Protein AF-A0A511ZK48-F1 (afdb_monomer_lite)

Secondary structure (DSSP, 8-state):
--HHHHHHHHHHHHHHHHHHHHH-SHHHHHHHHHHHHHHHHHHHHHS--HHHHHHHHHHHHHHHHHHHHH-

Sequence (71 aa):
MNRKENILIGILFVISGILITFFLNTFTMITALLIIVATAVYDIYKKPTFPKILFYIIVFGAFSAYIIFFI

Radius of gyration: 12.52 Å; chains: 1; bounding box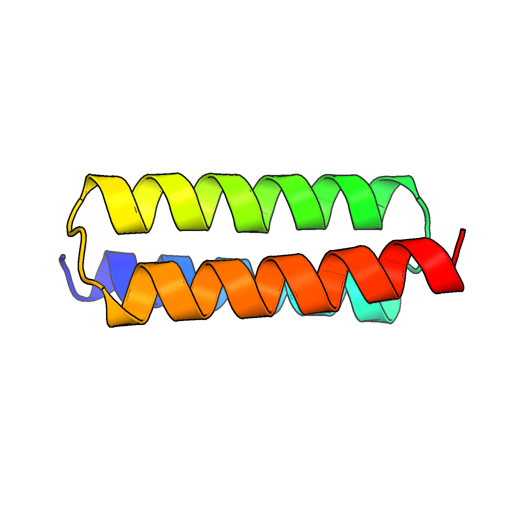: 31×14×36 Å

Organism: NCBI:txid582851

Foldseek 3Di:
DDPVLVVVLVVLLVCLVCLVPPVLDPVSLVVSV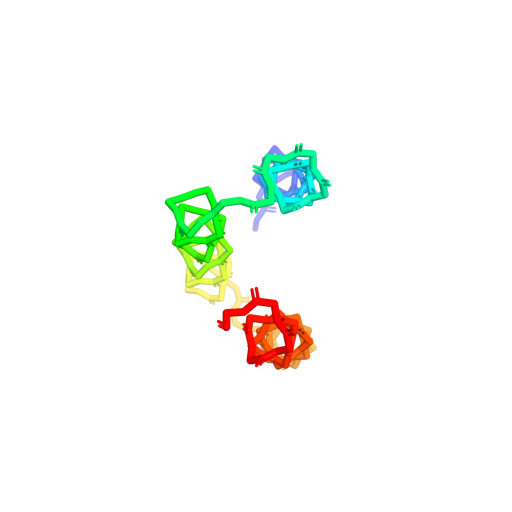VSLVVSLCVVCVVPNDPVSVVVSVVVNVVSVVVVVVSD

pLDDT: mean 83.94, std 5.79, range [64.81, 90.62]

Structure (mmCIF, N/CA/C/O backbone):
data_AF-A0A511ZK48-F1
#
_entry.id   AF-A0A511ZK48-F1
#
loop_
_atom_site.group_PDB
_atom_site.id
_atom_site.type_symbol
_atom_site.label_atom_id
_atom_site.label_alt_id
_atom_site.label_comp_id
_atom_site.label_asym_id
_atom_site.label_entity_id
_atom_site.label_seq_id
_atom_site.pdbx_PDB_ins_code
_atom_site.Cartn_x
_atom_site.Cartn_y
_atom_site.Cartn_z
_atom_site.occupancy
_atom_site.B_iso_or_equiv
_atom_site.auth_seq_id
_atom_site.auth_comp_id
_atom_site.auth_asym_id
_atom_site.auth_atom_id
_atom_site.pdbx_PDB_model_num
ATOM 1 N N . MET A 1 1 ? -9.927 1.721 15.745 1.00 67.12 1 MET A N 1
ATOM 2 C CA . MET A 1 1 ? -8.511 1.811 15.345 1.00 67.12 1 MET A CA 1
ATOM 3 C C . MET A 1 1 ? -7.799 2.726 16.299 1.00 67.12 1 MET A C 1
ATOM 5 O O . MET A 1 1 ? -8.239 3.854 16.502 1.00 67.12 1 MET A O 1
ATOM 9 N N . ASN A 1 2 ? -6.743 2.211 16.910 1.00 80.88 2 ASN A N 1
ATOM 10 C CA . ASN A 1 2 ? -5.920 2.974 17.833 1.00 80.88 2 ASN A CA 1
ATOM 11 C C . ASN A 1 2 ? -5.007 3.921 17.047 1.00 80.88 2 ASN A C 1
ATOM 13 O O . ASN A 1 2 ? -4.572 3.601 15.943 1.00 80.88 2 ASN A O 1
ATOM 17 N N . ARG A 1 3 ? -4.664 5.078 17.627 1.00 81.88 3 ARG A N 1
ATOM 18 C CA . ARG A 1 3 ? -3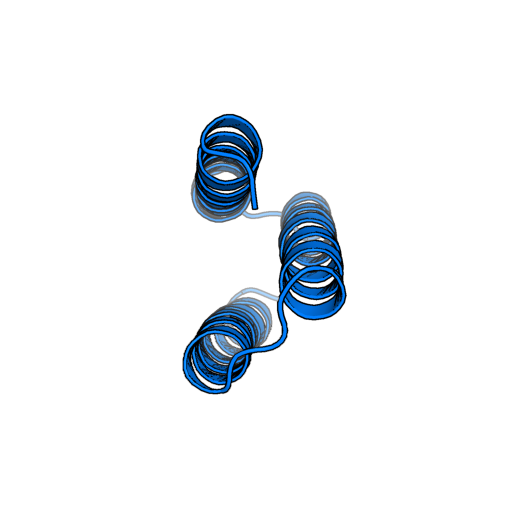.800 6.089 16.982 1.00 81.88 3 ARG A CA 1
ATOM 19 C C . ARG A 1 3 ? -2.475 5.502 16.469 1.00 81.88 3 ARG A C 1
ATOM 21 O O . ARG A 1 3 ? -1.994 5.916 15.423 1.00 81.88 3 ARG A O 1
ATOM 28 N N . LYS A 1 4 ? -1.933 4.498 17.168 1.00 84.44 4 LYS A N 1
ATOM 29 C CA . LYS A 1 4 ? -0.713 3.768 16.788 1.00 84.44 4 LYS A CA 1
ATOM 30 C C . LYS A 1 4 ? -0.871 2.941 15.500 1.00 84.44 4 LYS A C 1
ATOM 32 O O . LYS A 1 4 ? 0.054 2.908 14.702 1.00 84.44 4 LYS A O 1
ATOM 37 N N . GLU A 1 5 ? -2.032 2.322 15.272 1.00 81.75 5 GLU A N 1
ATOM 38 C CA . GLU A 1 5 ? -2.298 1.511 14.069 1.00 81.75 5 GLU A CA 1
ATOM 39 C C . GLU A 1 5 ? -2.359 2.391 12.812 1.00 81.75 5 GLU A C 1
ATOM 41 O O . GLU A 1 5 ? -1.779 2.044 11.791 1.00 81.75 5 GLU A O 1
ATOM 46 N N . ASN A 1 6 ? -2.983 3.572 12.912 1.00 82.75 6 ASN A N 1
ATOM 47 C CA . ASN A 1 6 ? -2.998 4.563 11.827 1.00 82.75 6 ASN A CA 1
ATOM 48 C C . ASN A 1 6 ? -1.591 5.007 11.423 1.00 82.75 6 ASN A C 1
ATOM 50 O O . ASN A 1 6 ? -1.291 5.125 10.239 1.00 82.75 6 ASN A O 1
ATOM 54 N N . ILE A 1 7 ? -0.737 5.264 12.417 1.00 86.38 7 ILE A N 1
ATOM 55 C CA . ILE A 1 7 ? 0.651 5.668 12.182 1.00 86.38 7 ILE A CA 1
ATOM 56 C C . ILE A 1 7 ? 1.410 4.536 11.485 1.00 86.38 7 ILE A C 1
ATOM 58 O O . ILE A 1 7 ? 2.123 4.792 10.521 1.00 86.38 7 ILE A O 1
ATOM 62 N N . LEU A 1 8 ? 1.214 3.288 11.923 1.00 88.06 8 LEU A N 1
ATOM 63 C CA . LEU A 1 8 ? 1.850 2.125 11.309 1.00 88.06 8 LEU A CA 1
ATOM 64 C C . LEU A 1 8 ? 1.434 1.951 9.840 1.00 88.06 8 LEU A C 1
ATOM 66 O O . LEU A 1 8 ? 2.299 1.777 8.989 1.00 88.06 8 LEU A O 1
ATOM 70 N N . ILE A 1 9 ? 0.136 2.062 9.536 1.00 87.19 9 ILE A N 1
ATOM 71 C CA . ILE A 1 9 ? -0.384 2.021 8.158 1.00 87.19 9 ILE A CA 1
ATOM 72 C C . ILE A 1 9 ? 0.276 3.114 7.307 1.00 87.19 9 ILE A C 1
ATOM 74 O O . ILE A 1 9 ? 0.767 2.831 6.217 1.00 87.19 9 ILE A O 1
ATOM 78 N N . GLY A 1 10 ? 0.356 4.345 7.822 1.00 84.94 10 GLY A N 1
ATOM 79 C CA . GLY A 1 10 ? 1.026 5.448 7.130 1.00 84.94 10 GLY A CA 1
ATOM 80 C C . GLY A 1 10 ? 2.505 5.166 6.844 1.00 84.94 10 GLY A C 1
ATOM 81 O O . GLY A 1 10 ? 2.969 5.393 5.730 1.00 84.94 10 GLY A O 1
ATOM 82 N N . ILE A 1 11 ? 3.236 4.608 7.813 1.00 89.38 11 ILE A N 1
ATOM 83 C CA . ILE A 1 11 ? 4.644 4.220 7.640 1.00 89.38 11 ILE A CA 1
ATOM 84 C C . ILE A 1 11 ? 4.790 3.143 6.556 1.00 89.38 11 ILE A C 1
ATOM 86 O O . ILE A 1 11 ? 5.663 3.263 5.700 1.00 89.38 11 ILE A O 1
ATOM 90 N N . LEU A 1 12 ? 3.926 2.122 6.547 1.00 88.50 12 LEU A N 1
ATOM 91 C CA . LEU A 1 12 ? 3.955 1.055 5.537 1.00 88.50 12 LEU A CA 1
ATOM 92 C C . LEU A 1 12 ? 3.724 1.594 4.119 1.00 88.50 12 LEU A C 1
ATOM 94 O O . LEU A 1 12 ? 4.372 1.141 3.173 1.00 88.50 12 LEU A O 1
ATOM 98 N N . PHE A 1 13 ? 2.872 2.609 3.970 1.00 87.06 13 PHE A N 1
ATOM 99 C CA . PHE A 1 13 ? 2.686 3.312 2.701 1.00 87.06 13 PHE A CA 1
ATOM 100 C C . PHE A 1 13 ? 3.928 4.079 2.256 1.00 87.06 13 PHE A C 1
ATOM 102 O O . PHE A 1 13 ? 4.311 3.993 1.091 1.00 87.06 13 PHE A O 1
ATOM 109 N N . VAL A 1 14 ? 4.580 4.799 3.173 1.00 87.62 14 VAL A N 1
ATOM 110 C CA . VAL A 1 14 ? 5.820 5.528 2.869 1.00 87.62 14 VAL A CA 1
ATOM 111 C C . VAL A 1 14 ? 6.923 4.558 2.444 1.00 87.62 14 VAL A C 1
ATOM 113 O O . VAL A 1 14 ? 7.567 4.781 1.423 1.00 87.62 14 VAL A O 1
ATOM 116 N N . ILE A 1 15 ? 7.096 3.449 3.170 1.00 87.50 15 ILE A N 1
ATOM 117 C CA . ILE A 1 15 ? 8.066 2.400 2.820 1.00 87.50 15 ILE A CA 1
ATOM 118 C C . ILE A 1 15 ? 7.765 1.837 1.429 1.00 87.50 15 ILE A C 1
ATOM 120 O O . ILE A 1 15 ? 8.674 1.720 0.610 1.00 87.50 15 ILE A O 1
ATOM 124 N N . SER A 1 16 ? 6.494 1.547 1.137 1.00 84.94 16 SER A N 1
ATOM 125 C CA . SER A 1 16 ? 6.081 1.064 -0.184 1.00 84.94 16 SER A CA 1
ATOM 126 C C . SER A 1 16 ? 6.427 2.078 -1.277 1.00 84.94 16 SER A C 1
ATOM 128 O O . SER A 1 16 ? 7.047 1.710 -2.267 1.00 84.94 16 SER A O 1
ATOM 130 N N . GLY A 1 17 ? 6.134 3.367 -1.077 1.00 82.75 17 GLY A N 1
ATOM 131 C CA . GLY A 1 17 ? 6.486 4.424 -2.032 1.00 82.75 17 GLY A CA 1
ATOM 132 C C . GLY A 1 17 ? 7.995 4.541 -2.289 1.00 82.75 17 GLY A C 1
ATOM 133 O O . GLY A 1 17 ? 8.412 4.707 -3.437 1.00 82.75 17 GLY A O 1
ATOM 134 N N . ILE A 1 18 ? 8.821 4.387 -1.248 1.00 84.81 18 ILE A N 1
ATOM 135 C CA . ILE A 1 18 ? 10.288 4.384 -1.371 1.00 84.81 18 ILE A CA 1
ATOM 136 C C . ILE A 1 18 ? 10.758 3.167 -2.177 1.00 84.81 18 ILE A C 1
ATOM 138 O O . ILE A 1 18 ? 11.562 3.320 -3.097 1.00 84.81 18 ILE A O 1
ATOM 142 N N . LEU A 1 19 ? 10.238 1.973 -1.872 1.00 83.38 19 LEU A N 1
ATOM 143 C CA . LEU A 1 19 ? 10.586 0.737 -2.585 1.00 83.38 19 LEU A CA 1
ATOM 144 C C . LEU A 1 19 ? 10.281 0.831 -4.082 1.00 83.38 19 LEU A C 1
ATOM 146 O O . LEU A 1 19 ? 11.063 0.352 -4.902 1.00 83.38 19 LEU A O 1
ATOM 150 N N . ILE A 1 20 ? 9.168 1.473 -4.430 1.00 79.19 20 ILE A N 1
ATOM 151 C CA . ILE A 1 20 ? 8.745 1.671 -5.817 1.00 79.19 20 ILE A CA 1
ATOM 152 C C . ILE A 1 20 ? 9.663 2.675 -6.519 1.00 79.19 20 ILE A C 1
ATOM 154 O O . ILE A 1 20 ? 10.173 2.392 -7.597 1.00 79.19 20 ILE A O 1
ATOM 158 N N . THR A 1 21 ? 9.914 3.824 -5.887 1.00 79.81 21 THR A N 1
ATOM 159 C CA . THR A 1 21 ? 10.641 4.939 -6.513 1.00 79.81 21 THR A CA 1
ATOM 160 C C . THR A 1 21 ? 12.127 4.648 -6.719 1.00 79.81 21 THR A C 1
ATOM 162 O O . THR A 1 21 ? 12.686 5.025 -7.744 1.00 79.81 21 THR A O 1
ATOM 165 N N . PHE A 1 22 ? 12.788 4.012 -5.747 1.00 72.94 22 PHE A N 1
ATOM 166 C CA . PHE A 1 22 ? 14.255 3.943 -5.726 1.00 72.94 22 PHE A CA 1
ATOM 167 C C . PHE A 1 22 ? 14.838 2.641 -6.259 1.00 72.94 22 PHE A C 1
ATOM 169 O O . PHE A 1 22 ? 15.953 2.647 -6.771 1.00 72.94 22 PHE A O 1
ATOM 176 N N . PHE A 1 23 ? 14.127 1.524 -6.116 1.00 70.62 23 PHE A N 1
ATOM 177 C CA . PHE A 1 23 ? 14.706 0.221 -6.436 1.00 70.62 23 PHE A CA 1
ATOM 178 C C . PHE A 1 23 ? 14.317 -0.293 -7.821 1.00 70.62 23 PHE A C 1
ATOM 180 O O . PHE A 1 23 ? 15.053 -1.133 -8.337 1.00 70.62 23 PHE A O 1
ATOM 187 N N . LEU A 1 24 ? 13.217 0.217 -8.407 1.00 69.94 24 LEU A N 1
ATOM 188 C CA . LEU A 1 24 ? 12.794 0.048 -9.811 1.00 69.94 24 LEU A CA 1
ATOM 189 C C . LEU A 1 24 ? 13.007 -1.359 -10.403 1.00 69.94 24 LEU A C 1
ATOM 191 O O . LEU A 1 24 ? 13.251 -1.513 -11.595 1.00 69.94 24 LEU A O 1
ATOM 195 N N . ASN A 1 25 ? 12.928 -2.403 -9.578 1.00 80.56 25 ASN A N 1
ATOM 196 C CA . ASN A 1 25 ? 13.122 -3.779 -10.003 1.00 80.56 25 ASN A CA 1
ATOM 197 C C . ASN A 1 25 ? 11.871 -4.597 -9.693 1.00 80.56 25 ASN A C 1
ATOM 199 O O . ASN A 1 25 ? 11.094 -4.288 -8.785 1.00 80.56 25 ASN A O 1
ATOM 203 N N . THR A 1 26 ? 11.666 -5.661 -10.464 1.00 80.06 26 THR A N 1
ATOM 204 C CA . THR A 1 26 ? 10.463 -6.495 -10.382 1.00 80.06 26 THR A CA 1
ATOM 205 C C . THR A 1 26 ? 10.245 -7.053 -8.976 1.00 80.06 26 THR A C 1
ATOM 207 O O . THR A 1 26 ? 9.115 -7.104 -8.496 1.00 80.06 26 T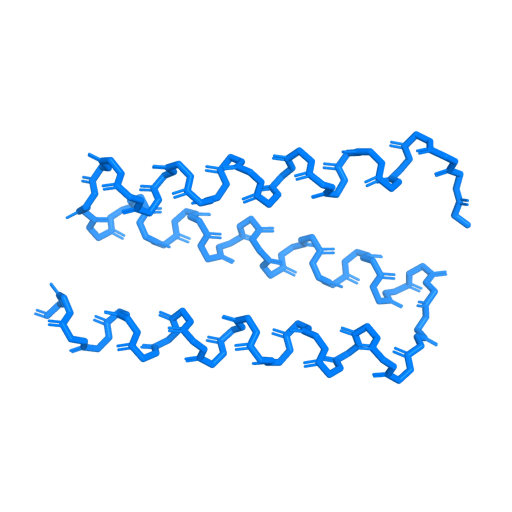HR A O 1
ATOM 210 N N . PHE A 1 27 ? 11.323 -7.405 -8.271 1.00 82.75 27 PHE A N 1
ATOM 211 C CA . PHE A 1 27 ? 11.243 -7.957 -6.921 1.00 82.75 27 PHE A CA 1
ATOM 212 C C . PHE A 1 27 ? 10.753 -6.924 -5.893 1.00 82.75 27 PHE A C 1
ATOM 214 O O . PHE A 1 27 ? 9.873 -7.223 -5.079 1.00 82.75 27 PHE A O 1
ATOM 221 N N . THR A 1 28 ? 11.257 -5.688 -5.939 1.00 85.31 28 THR A N 1
ATOM 222 C CA . THR A 1 28 ? 10.816 -4.615 -5.038 1.00 85.31 28 THR A CA 1
ATOM 223 C C . THR A 1 28 ? 9.417 -4.122 -5.372 1.00 85.31 28 THR A C 1
ATOM 225 O O . THR A 1 28 ? 8.672 -3.803 -4.448 1.00 85.31 28 THR A O 1
ATOM 228 N N . MET A 1 29 ? 9.010 -4.145 -6.647 1.00 82.31 29 MET A N 1
ATOM 229 C CA . MET A 1 29 ? 7.627 -3.860 -7.047 1.00 82.31 29 MET A CA 1
ATOM 230 C C . MET A 1 29 ? 6.641 -4.900 -6.499 1.00 82.31 29 MET A C 1
ATOM 232 O O . MET A 1 29 ? 5.622 -4.526 -5.919 1.00 82.31 29 MET A O 1
ATOM 236 N N . ILE A 1 30 ? 6.959 -6.196 -6.600 1.00 84.19 30 ILE A N 1
ATOM 237 C CA . ILE A 1 30 ? 6.138 -7.273 -6.016 1.00 84.19 30 ILE A CA 1
ATOM 238 C C . ILE A 1 30 ? 6.083 -7.144 -4.488 1.00 84.19 30 ILE A C 1
ATOM 240 O O . ILE A 1 30 ? 5.018 -7.274 -3.886 1.00 84.19 30 ILE A O 1
ATOM 244 N N . THR A 1 31 ? 7.213 -6.844 -3.848 1.00 86.50 31 THR A N 1
ATOM 245 C CA . THR A 1 31 ? 7.268 -6.674 -2.389 1.00 86.50 31 THR A CA 1
ATOM 246 C C . THR A 1 31 ? 6.421 -5.482 -1.934 1.00 86.50 31 THR A C 1
ATOM 248 O O . THR A 1 31 ? 5.644 -5.605 -0.987 1.00 86.50 31 THR A O 1
ATOM 251 N N . ALA A 1 32 ? 6.505 -4.345 -2.632 1.00 86.69 32 ALA A N 1
ATOM 252 C CA . ALA A 1 32 ? 5.670 -3.178 -2.359 1.00 86.69 32 ALA A CA 1
ATOM 253 C C . ALA A 1 32 ? 4.178 -3.487 -2.558 1.00 86.69 32 ALA A C 1
ATOM 255 O O . ALA A 1 32 ? 3.359 -3.097 -1.726 1.00 86.69 32 ALA A O 1
ATOM 256 N N . LEU A 1 33 ? 3.825 -4.258 -3.595 1.00 85.88 33 LEU A N 1
ATOM 257 C CA . LEU A 1 33 ? 2.451 -4.713 -3.820 1.00 85.88 33 LEU A CA 1
ATOM 258 C C . LEU A 1 33 ? 1.916 -5.507 -2.628 1.00 85.88 33 LEU A C 1
ATOM 260 O O . LEU A 1 33 ? 0.821 -5.231 -2.140 1.00 85.88 33 LEU A O 1
ATOM 264 N N . LEU A 1 34 ? 2.699 -6.473 -2.141 1.00 88.50 34 LEU A N 1
ATOM 265 C CA . LEU A 1 34 ? 2.322 -7.299 -0.998 1.00 88.50 34 LEU A CA 1
ATOM 266 C C . LEU A 1 34 ? 2.111 -6.455 0.260 1.00 88.50 34 LEU A C 1
ATOM 268 O O . LEU A 1 34 ? 1.130 -6.669 0.970 1.00 88.50 34 LEU A O 1
ATOM 272 N N . ILE A 1 35 ? 2.980 -5.470 0.515 1.00 90.31 35 ILE A N 1
ATOM 273 C CA . ILE A 1 35 ? 2.838 -4.565 1.662 1.00 90.31 35 ILE A CA 1
ATOM 274 C C . ILE A 1 35 ? 1.547 -3.750 1.543 1.00 90.31 35 ILE A C 1
ATOM 276 O O . ILE A 1 35 ? 0.776 -3.698 2.504 1.00 90.31 35 ILE A O 1
ATOM 280 N N . ILE A 1 36 ? 1.270 -3.155 0.379 1.00 88.75 36 ILE A N 1
ATOM 281 C CA . ILE A 1 36 ? 0.060 -2.350 0.155 1.00 88.75 36 ILE A CA 1
ATOM 282 C C . ILE A 1 36 ? -1.196 -3.207 0.340 1.00 88.75 36 ILE A C 1
ATOM 284 O O . ILE A 1 36 ? -2.099 -2.808 1.075 1.00 88.75 36 ILE A O 1
ATOM 288 N N . VAL A 1 37 ? -1.247 -4.397 -0.267 1.00 89.12 37 VAL A N 1
ATOM 289 C CA . VAL A 1 37 ? -2.404 -5.304 -0.176 1.00 89.12 37 VAL A CA 1
ATOM 290 C C . VAL A 1 37 ? -2.611 -5.794 1.254 1.00 89.12 37 VAL A C 1
ATOM 292 O O . VAL A 1 37 ? -3.727 -5.717 1.764 1.00 89.12 37 VAL A O 1
ATOM 295 N N . ALA A 1 38 ? -1.559 -6.250 1.939 1.00 89.88 38 ALA A N 1
ATOM 296 C CA . ALA A 1 38 ? -1.667 -6.711 3.322 1.00 89.88 38 ALA A CA 1
ATOM 297 C C . ALA A 1 38 ? -2.149 -5.591 4.256 1.00 89.88 38 ALA A C 1
ATOM 299 O O . ALA A 1 38 ? -3.020 -5.811 5.101 1.00 89.88 38 ALA A O 1
ATOM 300 N N . THR A 1 39 ? -1.634 -4.373 4.061 1.00 90.19 39 THR A N 1
ATOM 301 C CA . THR A 1 39 ? -2.047 -3.189 4.824 1.00 90.19 39 THR A CA 1
ATOM 302 C C . THR A 1 39 ? -3.510 -2.841 4.550 1.00 90.19 39 THR A C 1
ATOM 304 O O . THR A 1 39 ? -4.268 -2.603 5.490 1.00 90.19 39 THR A O 1
ATOM 307 N N . ALA A 1 40 ? -3.931 -2.883 3.283 1.00 87.62 40 ALA A N 1
ATOM 308 C CA . ALA A 1 40 ? -5.306 -2.629 2.868 1.00 87.62 40 ALA A CA 1
ATOM 309 C C . ALA A 1 40 ? -6.291 -3.634 3.474 1.00 87.62 40 ALA A C 1
ATOM 311 O O . ALA A 1 40 ? -7.297 -3.240 4.062 1.00 87.62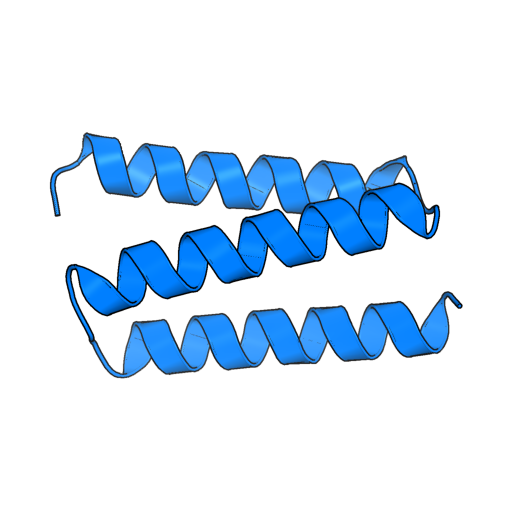 40 ALA A O 1
ATOM 312 N N . VAL A 1 41 ? -5.983 -4.931 3.375 1.00 90.06 41 VAL A N 1
ATOM 313 C CA . VAL A 1 41 ? -6.813 -6.007 3.929 1.00 90.06 41 VAL A CA 1
ATOM 314 C C . VAL A 1 41 ? -6.941 -5.853 5.442 1.00 90.06 41 VAL A C 1
ATOM 316 O O . VAL A 1 41 ? -8.052 -5.906 5.966 1.00 90.06 41 VAL A O 1
ATOM 319 N N . TYR A 1 42 ? -5.832 -5.602 6.143 1.00 89.25 42 TYR A N 1
ATOM 320 C CA . TYR A 1 42 ? -5.843 -5.389 7.589 1.00 89.25 42 TYR A CA 1
ATOM 321 C C . TYR A 1 42 ? -6.696 -4.176 7.994 1.00 89.25 42 TYR A C 1
ATOM 323 O O . TYR A 1 42 ? -7.524 -4.267 8.905 1.00 89.25 42 TYR A O 1
ATOM 331 N N . ASP A 1 43 ? -6.517 -3.046 7.307 1.00 87.25 43 ASP A N 1
ATOM 332 C CA . ASP A 1 43 ? -7.220 -1.799 7.607 1.00 87.25 43 ASP A CA 1
ATOM 333 C C . ASP A 1 43 ? -8.733 -1.906 7.343 1.00 87.25 43 ASP A C 1
ATOM 335 O O . ASP A 1 43 ? -9.555 -1.497 8.173 1.00 87.25 43 ASP A O 1
ATOM 339 N N . ILE A 1 44 ? -9.117 -2.524 6.221 1.00 88.06 44 ILE A N 1
ATOM 340 C CA . ILE A 1 44 ? -10.520 -2.756 5.860 1.00 88.06 44 ILE A CA 1
ATOM 341 C C . ILE A 1 44 ? -11.163 -3.761 6.818 1.00 88.06 44 ILE A C 1
ATOM 343 O O . ILE A 1 44 ? -12.269 -3.505 7.288 1.00 88.06 44 ILE A O 1
ATOM 347 N N . TYR A 1 45 ? -10.481 -4.859 7.161 1.00 88.75 45 TYR A N 1
ATOM 348 C CA . TYR A 1 45 ? -11.016 -5.866 8.084 1.00 88.75 45 TYR A CA 1
ATOM 349 C C . TYR A 1 45 ? -11.333 -5.269 9.461 1.00 88.75 45 TYR A C 1
ATOM 351 O O . TYR A 1 45 ? -12.378 -5.551 10.044 1.00 88.75 45 TYR A O 1
ATOM 359 N N . LYS A 1 46 ? -10.460 -4.397 9.982 1.00 86.69 46 LYS A N 1
ATOM 360 C CA . LYS A 1 46 ? -10.669 -3.759 11.290 1.00 86.69 46 LYS A CA 1
ATOM 361 C C . LYS A 1 46 ? -11.750 -2.685 11.286 1.00 86.69 46 LYS A C 1
ATOM 363 O O . LYS A 1 46 ? -12.409 -2.489 12.309 1.00 86.69 46 LYS A O 1
ATOM 368 N N . LYS A 1 47 ? -11.886 -1.919 10.202 1.00 84.06 47 LYS A N 1
ATOM 369 C CA . LYS A 1 47 ? -12.916 -0.881 10.094 1.00 84.06 47 LYS A CA 1
ATOM 370 C C . LYS A 1 47 ? -13.284 -0.646 8.625 1.00 84.06 47 LYS A C 1
ATOM 372 O O . LYS A 1 47 ? -12.719 0.268 8.011 1.00 84.06 47 LYS A O 1
ATOM 377 N N . PRO A 1 48 ? -14.251 -1.405 8.084 1.00 83.94 48 PRO A N 1
ATOM 378 C CA . PRO A 1 48 ? -14.642 -1.286 6.691 1.00 83.94 48 PRO A CA 1
ATOM 379 C C . PRO A 1 48 ? -15.449 -0.003 6.515 1.00 83.94 48 PRO A C 1
ATOM 381 O O . PRO A 1 48 ? -16.588 0.111 6.961 1.00 83.94 48 PRO A O 1
ATOM 384 N N . THR A 1 49 ? -14.843 0.997 5.886 1.00 90.62 49 THR A N 1
ATOM 385 C CA . THR A 1 49 ? -15.551 2.202 5.458 1.00 90.62 49 THR A CA 1
ATOM 386 C C . THR A 1 49 ? -15.407 2.353 3.955 1.00 90.62 49 THR A C 1
ATOM 388 O O . THR A 1 49 ? -14.335 2.134 3.392 1.00 90.62 49 THR A O 1
ATOM 391 N N . PHE A 1 50 ? -16.492 2.760 3.301 1.00 83.38 50 PHE A N 1
ATOM 392 C CA . PHE A 1 50 ? -16.523 2.948 1.853 1.00 83.38 50 PHE A CA 1
ATOM 393 C C . PHE A 1 50 ? -15.390 3.857 1.324 1.00 83.38 50 PHE A C 1
ATOM 395 O O . PHE A 1 50 ? -14.727 3.457 0.367 1.00 83.38 50 PHE A O 1
ATOM 402 N N . PRO A 1 51 ? -15.046 4.993 1.976 1.00 87.06 51 PRO A N 1
ATOM 403 C CA . PRO A 1 51 ? -13.932 5.833 1.531 1.00 87.06 51 PRO A CA 1
ATOM 404 C C . PRO A 1 51 ? -12.570 5.131 1.555 1.00 87.06 51 PRO A C 1
ATOM 406 O O . PRO A 1 51 ? -11.746 5.368 0.678 1.00 87.06 51 PRO A O 1
ATOM 409 N N . LYS A 1 52 ? -12.322 4.253 2.537 1.00 84.00 52 LYS A N 1
ATOM 410 C CA . LYS A 1 52 ? -11.061 3.504 2.620 1.00 84.00 52 LYS A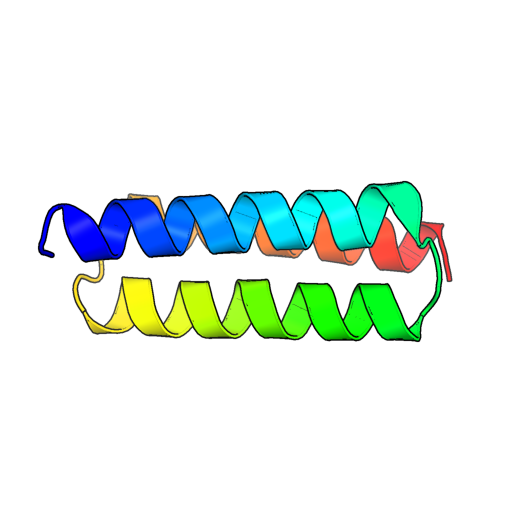 CA 1
ATOM 411 C C . LYS A 1 52 ? -10.948 2.492 1.493 1.00 84.00 52 LYS A C 1
ATOM 413 O O . LYS A 1 52 ? -9.912 2.410 0.850 1.00 84.00 52 LYS A O 1
ATOM 418 N N . ILE A 1 53 ? -12.023 1.750 1.240 1.00 86.88 53 ILE A N 1
ATOM 419 C CA . ILE A 1 53 ? -12.068 0.760 0.161 1.00 86.88 53 ILE A CA 1
ATOM 420 C C . ILE A 1 53 ? -11.786 1.446 -1.182 1.00 86.88 53 ILE A C 1
ATOM 422 O O . ILE A 1 53 ? -10.914 1.004 -1.923 1.00 86.88 53 ILE A O 1
ATOM 426 N N . LEU A 1 54 ? -12.447 2.578 -1.446 1.00 88.69 54 LEU A N 1
ATOM 427 C CA . LEU A 1 54 ? -12.190 3.410 -2.624 1.00 88.69 54 LEU A CA 1
ATOM 428 C C . LEU A 1 54 ? -10.735 3.877 -2.716 1.00 88.69 54 LEU A C 1
ATOM 430 O O . LEU A 1 54 ? -10.128 3.755 -3.776 1.00 88.69 54 LEU A O 1
ATOM 434 N N . PHE A 1 55 ? -10.161 4.371 -1.616 1.00 88.50 55 PHE A N 1
ATOM 435 C CA . PHE A 1 55 ? -8.761 4.791 -1.575 1.00 88.50 55 PHE A CA 1
ATOM 436 C C . PHE A 1 55 ? -7.815 3.654 -1.982 1.00 88.50 55 PHE A C 1
ATOM 438 O O . PHE A 1 55 ? -6.981 3.840 -2.864 1.00 88.50 55 PHE A O 1
ATOM 445 N N . TYR A 1 56 ? -7.979 2.461 -1.405 1.00 88.06 56 TYR A N 1
ATOM 446 C CA . TYR A 1 56 ? -7.133 1.313 -1.735 1.00 88.06 56 TYR A CA 1
ATOM 447 C C . TYR A 1 56 ? -7.317 0.826 -3.174 1.00 88.06 56 TYR A C 1
ATOM 449 O O . TYR A 1 56 ? -6.332 0.452 -3.804 1.00 88.06 56 TYR A O 1
ATOM 457 N N . ILE A 1 57 ? -8.536 0.880 -3.722 1.00 88.94 57 ILE A N 1
ATOM 458 C CA . ILE A 1 57 ? -8.790 0.562 -5.136 1.00 88.94 57 ILE A CA 1
ATOM 459 C C . ILE A 1 57 ? -8.040 1.538 -6.051 1.00 88.94 57 ILE A C 1
ATOM 461 O O . ILE A 1 57 ? -7.394 1.103 -7.001 1.00 88.94 57 ILE A O 1
ATOM 465 N N . ILE A 1 58 ? -8.079 2.841 -5.755 1.00 90.00 58 ILE A N 1
ATOM 466 C CA . ILE A 1 58 ? -7.369 3.862 -6.539 1.00 90.00 58 ILE A CA 1
ATOM 467 C C . ILE A 1 58 ? -5.854 3.649 -6.457 1.00 90.00 58 ILE A C 1
ATOM 469 O O . ILE A 1 58 ? -5.184 3.648 -7.487 1.00 90.00 58 ILE A O 1
ATOM 473 N N . VAL A 1 59 ? -5.316 3.423 -5.252 1.00 87.38 59 VAL A N 1
ATOM 474 C CA . VAL A 1 59 ? -3.889 3.124 -5.043 1.00 87.38 59 VAL A CA 1
ATOM 475 C C . VAL A 1 59 ? -3.478 1.886 -5.836 1.00 87.38 59 VAL A C 1
ATOM 477 O O . VAL A 1 59 ? -2.473 1.915 -6.542 1.00 87.38 59 VAL A O 1
ATOM 480 N N . PHE A 1 60 ? -4.258 0.808 -5.748 1.00 87.00 60 PHE A N 1
ATOM 481 C CA . PHE A 1 60 ? -3.966 -0.435 -6.452 1.00 87.00 60 PHE A CA 1
ATOM 482 C C . PHE A 1 60 ? -4.032 -0.256 -7.972 1.00 87.00 60 PHE A C 1
ATOM 484 O O . PHE A 1 60 ? -3.165 -0.758 -8.683 1.00 87.00 60 PHE A O 1
ATOM 491 N N . GLY A 1 61 ? -5.017 0.491 -8.477 1.00 85.31 61 GLY A N 1
ATOM 492 C CA . GLY A 1 61 ? -5.142 0.814 -9.897 1.00 85.31 61 GLY A CA 1
ATOM 493 C C . GLY A 1 61 ? -3.966 1.641 -10.417 1.00 85.31 61 GLY A C 1
ATOM 494 O O . GLY A 1 61 ? -3.366 1.278 -11.426 1.00 85.31 61 GLY A O 1
ATOM 495 N N . ALA A 1 62 ? -3.581 2.698 -9.695 1.00 83.69 62 ALA A N 1
ATOM 496 C CA . ALA A 1 62 ? -2.417 3.518 -10.032 1.00 83.69 62 ALA A CA 1
ATOM 497 C C . ALA A 1 62 ? -1.127 2.685 -10.044 1.00 83.69 62 ALA A C 1
ATOM 499 O O . ALA A 1 62 ? -0.313 2.799 -10.958 1.00 83.69 62 ALA A O 1
ATOM 500 N N . PHE A 1 63 ? -0.971 1.799 -9.060 1.00 82.81 63 PHE A N 1
ATOM 501 C CA . PHE A 1 63 ? 0.194 0.935 -8.965 1.00 82.81 63 PHE A CA 1
ATOM 502 C C . PHE A 1 63 ? 0.226 -0.170 -10.035 1.00 82.81 63 PHE A C 1
ATOM 504 O O . PHE A 1 63 ? 1.279 -0.462 -10.594 1.00 82.81 63 PHE A O 1
ATOM 511 N N . SER A 1 64 ? -0.924 -0.746 -10.384 1.00 80.88 64 SER A N 1
ATOM 512 C CA . SER A 1 64 ? -1.031 -1.739 -11.462 1.00 80.88 64 SER A CA 1
ATOM 513 C C . SER A 1 64 ? -0.722 -1.121 -12.824 1.00 80.88 64 SER A C 1
ATOM 515 O O . SER A 1 64 ? 0.010 -1.712 -13.612 1.00 80.88 64 SER A O 1
ATOM 517 N N . ALA A 1 65 ? -1.227 0.090 -13.088 1.00 83.19 65 ALA A N 1
ATOM 518 C CA . ALA A 1 65 ? -0.880 0.837 -14.293 1.00 83.19 65 ALA A CA 1
ATOM 519 C C . ALA A 1 65 ? 0.631 1.089 -14.363 1.00 83.19 65 ALA A C 1
ATOM 521 O O . ALA A 1 65 ? 1.247 0.838 -15.392 1.00 83.19 65 ALA A O 1
ATOM 522 N N . TYR A 1 66 ? 1.237 1.511 -13.250 1.00 80.56 66 TYR A N 1
ATOM 523 C CA . TYR A 1 66 ? 2.680 1.707 -13.153 1.00 80.56 66 TYR A CA 1
ATOM 524 C C . TYR A 1 66 ? 3.481 0.437 -13.490 1.00 80.56 66 TYR A C 1
ATOM 526 O O . TYR A 1 66 ? 4.410 0.509 -14.290 1.00 80.56 66 TYR A O 1
ATOM 534 N N . ILE A 1 67 ? 3.086 -0.725 -12.954 1.00 76.00 67 ILE A N 1
ATOM 535 C CA . ILE A 1 67 ? 3.720 -2.018 -13.264 1.00 76.00 67 ILE A CA 1
ATOM 536 C C . ILE A 1 67 ? 3.672 -2.320 -14.769 1.00 76.00 67 ILE A C 1
ATOM 538 O O . ILE A 1 67 ? 4.681 -2.735 -15.327 1.00 76.00 67 ILE A O 1
ATOM 542 N N . ILE A 1 68 ? 2.530 -2.097 -15.427 1.00 79.12 68 ILE A N 1
ATOM 543 C CA . ILE A 1 68 ? 2.354 -2.386 -16.862 1.00 79.12 68 ILE A CA 1
ATOM 544 C C . ILE A 1 68 ? 3.267 -1.518 -17.744 1.00 79.12 68 ILE A C 1
ATOM 546 O O . ILE A 1 68 ? 3.673 -1.963 -18.809 1.00 79.12 68 ILE A O 1
ATOM 550 N N . PHE A 1 69 ? 3.585 -0.287 -17.331 1.00 74.69 69 PHE A N 1
ATOM 551 C CA . PHE A 1 69 ? 4.467 0.600 -18.102 1.00 74.69 69 PHE A CA 1
ATOM 552 C C . PHE A 1 69 ? 5.964 0.352 -17.867 1.00 74.69 69 PHE A C 1
ATOM 554 O O . PHE A 1 69 ? 6.772 0.781 -18.689 1.00 74.69 69 PHE A O 1
ATOM 561 N N . PHE A 1 70 ? 6.341 -0.265 -16.743 1.00 67.38 70 PHE A N 1
ATOM 562 C CA . PHE A 1 70 ? 7.742 -0.446 -16.336 1.00 67.38 70 PHE A CA 1
ATOM 563 C C . PHE A 1 70 ? 8.282 -1.875 -16.511 1.00 67.38 70 PHE A C 1
ATOM 565 O O . PHE A 1 70 ? 9.501 -2.047 -16.473 1.00 67.38 70 PHE A O 1
ATOM 572 N N . ILE A 1 71 ? 7.413 -2.879 -16.671 1.00 64.81 71 ILE A N 1
ATOM 573 C CA . ILE A 1 71 ? 7.767 -4.263 -17.043 1.00 64.81 71 ILE A CA 1
ATOM 574 C C . ILE A 1 71 ? 7.659 -4.421 -18.558 1.00 64.81 71 ILE A C 1
ATOM 576 O O . ILE A 1 71 ? 8.587 -5.028 -19.136 1.00 64.81 71 ILE A O 1
#